Protein AF-A0A396L5I5-F1 (afdb_monomer)

pLDDT: mean 80.97, std 13.95, range [34.25, 96.0]

Structure (mmCIF, N/CA/C/O backbone):
data_AF-A0A396L5I5-F1
#
_entry.id   AF-A0A396L5I5-F1
#
loop_
_atom_site.group_PDB
_atom_site.id
_atom_site.type_symbol
_atom_site.label_atom_id
_atom_site.label_alt_id
_atom_site.label_comp_id
_atom_site.label_asym_id
_atom_site.label_entity_id
_atom_site.label_seq_id
_atom_site.pdbx_PDB_ins_code
_atom_site.Cartn_x
_atom_site.Cartn_y
_atom_site.Cartn_z
_atom_site.occupancy
_atom_site.B_iso_or_equiv
_atom_site.auth_seq_id
_atom_site.auth_comp_id
_atom_site.auth_asym_id
_atom_site.auth_atom_id
_atom_site.pdbx_PDB_model_num
ATOM 1 N N . MET A 1 1 ? 9.547 26.303 16.985 1.00 34.25 1 MET A N 1
ATOM 2 C CA . MET A 1 1 ? 10.369 25.073 16.977 1.00 34.25 1 MET A CA 1
ATOM 3 C C . MET A 1 1 ? 10.081 24.380 15.654 1.00 34.25 1 MET A C 1
ATOM 5 O O . MET A 1 1 ? 8.947 23.966 15.470 1.00 34.25 1 MET A O 1
ATOM 9 N N . LYS A 1 2 ? 11.013 24.360 14.690 1.00 37.38 2 LYS A N 1
ATOM 10 C CA . LYS A 1 2 ? 10.813 23.595 13.447 1.00 37.38 2 LYS A CA 1
ATOM 11 C C . LYS A 1 2 ? 10.817 22.120 13.844 1.00 37.38 2 LYS A C 1
ATOM 13 O O . LYS A 1 2 ? 11.866 21.603 14.219 1.00 37.38 2 LYS A O 1
ATOM 18 N N . ARG A 1 3 ? 9.644 21.484 13.893 1.00 44.22 3 ARG A N 1
ATOM 19 C CA . ARG A 1 3 ? 9.553 20.029 14.036 1.00 44.22 3 ARG A CA 1
ATOM 20 C C . ARG A 1 3 ? 10.208 19.483 12.772 1.00 44.22 3 ARG A C 1
ATOM 22 O O . ARG A 1 3 ? 9.662 19.657 11.691 1.00 44.22 3 ARG A O 1
ATOM 29 N N . ASN A 1 4 ? 11.418 18.940 12.895 1.00 44.06 4 ASN A N 1
ATOM 30 C CA . ASN A 1 4 ? 12.018 18.178 11.811 1.00 44.06 4 ASN A CA 1
ATOM 31 C C . ASN A 1 4 ? 11.099 16.983 11.601 1.00 44.06 4 ASN A C 1
ATOM 33 O O . ASN A 1 4 ? 11.136 16.026 12.374 1.00 44.06 4 ASN A O 1
ATOM 37 N N . ILE A 1 5 ? 10.248 17.096 10.591 1.00 50.59 5 ILE A N 1
ATOM 38 C CA . ILE A 1 5 ? 9.434 16.039 10.020 1.00 50.59 5 ILE A CA 1
ATOM 39 C C . ILE A 1 5 ? 10.420 15.064 9.352 1.00 50.59 5 ILE A C 1
ATOM 41 O O . ILE A 1 5 ? 10.522 14.914 8.149 1.00 50.59 5 ILE A O 1
ATOM 45 N N . ARG A 1 6 ? 11.215 14.369 10.172 1.00 52.47 6 ARG A N 1
ATOM 46 C CA . ARG A 1 6 ? 11.856 13.111 9.78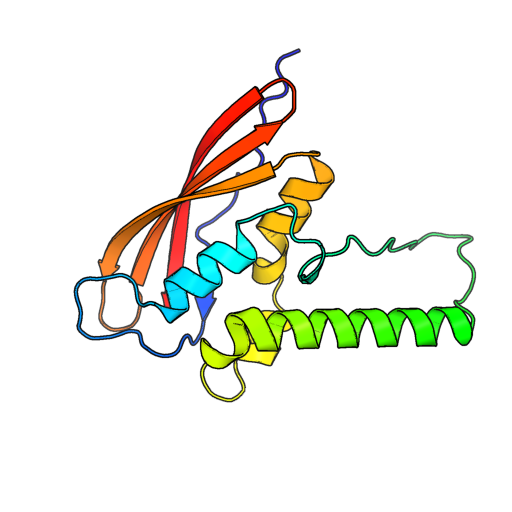9 1.00 52.47 6 ARG A CA 1
ATOM 47 C C . ARG A 1 6 ? 10.747 12.056 9.748 1.00 52.47 6 ARG A C 1
ATOM 49 O O . ARG A 1 6 ? 10.778 11.117 10.531 1.00 52.47 6 ARG A O 1
ATOM 56 N N . ILE A 1 7 ? 9.714 12.273 8.930 1.00 52.34 7 ILE A N 1
ATOM 57 C CA . ILE A 1 7 ? 8.495 11.450 8.931 1.00 52.34 7 ILE A CA 1
ATOM 58 C C . ILE A 1 7 ? 8.805 10.019 8.465 1.00 52.34 7 ILE A C 1
ATOM 60 O O . ILE A 1 7 ? 8.019 9.121 8.722 1.00 52.34 7 ILE A O 1
ATOM 64 N N . ILE A 1 8 ? 9.964 9.760 7.844 1.00 54.75 8 ILE A N 1
ATOM 65 C CA . ILE A 1 8 ? 10.193 8.490 7.145 1.00 54.75 8 ILE A CA 1
ATOM 66 C C . ILE A 1 8 ? 11.640 7.988 7.312 1.00 54.75 8 ILE A C 1
ATOM 68 O O . ILE A 1 8 ? 12.217 7.399 6.406 1.00 54.75 8 ILE A O 1
ATOM 72 N N . VAL A 1 9 ? 12.317 8.217 8.441 1.00 43.06 9 VAL A N 1
ATOM 73 C CA . VAL A 1 9 ? 13.680 7.664 8.615 1.00 43.06 9 VAL A CA 1
ATOM 74 C C . VAL A 1 9 ? 13.603 6.207 9.066 1.00 43.06 9 VAL A C 1
ATOM 76 O O . VAL A 1 9 ? 13.629 5.962 10.264 1.00 43.06 9 VAL A O 1
ATOM 79 N N . MET A 1 10 ? 13.548 5.258 8.122 1.00 47.91 10 MET A N 1
ATOM 80 C CA . MET A 1 10 ? 14.034 3.879 8.300 1.00 47.91 10 MET A CA 1
ATOM 81 C C . MET A 1 10 ? 14.019 3.088 6.980 1.00 47.91 10 MET A C 1
ATOM 83 O O . MET A 1 10 ? 12.994 3.072 6.316 1.00 47.91 10 MET A O 1
ATOM 87 N N . GLY A 1 11 ? 15.150 2.428 6.676 1.00 53.50 11 GLY A N 1
ATOM 88 C CA . GLY A 1 11 ? 15.287 1.225 5.831 1.00 53.50 11 GLY A CA 1
ATOM 89 C C . GLY A 1 11 ? 14.927 1.309 4.341 1.00 53.50 11 GLY A C 1
ATOM 90 O O . GLY A 1 11 ? 14.099 2.109 3.929 1.00 53.50 11 GLY A O 1
ATOM 91 N N . ALA A 1 12 ? 15.547 0.446 3.533 1.00 56.53 12 ALA A N 1
ATOM 92 C CA . ALA A 1 12 ? 14.967 0.056 2.249 1.00 56.53 12 ALA A CA 1
ATOM 93 C C . ALA A 1 12 ? 13.748 -0.846 2.519 1.00 56.53 12 ALA A C 1
ATOM 95 O O . ALA A 1 12 ? 13.808 -1.696 3.411 1.00 56.53 12 ALA A O 1
ATOM 96 N N . PHE A 1 13 ? 12.649 -0.646 1.790 1.00 70.69 13 PHE A N 1
ATOM 97 C CA . PHE A 1 13 ? 11.434 -1.462 1.915 1.00 70.69 13 PHE A CA 1
ATOM 98 C C . PHE A 1 13 ? 11.488 -2.640 0.953 1.00 70.69 13 PHE A C 1
ATOM 100 O O . PHE A 1 13 ? 11.515 -2.416 -0.252 1.00 70.69 13 PHE A O 1
ATOM 107 N N . VAL A 1 14 ? 11.460 -3.869 1.467 1.00 68.62 14 VAL A N 1
ATOM 108 C CA . VAL A 1 14 ? 11.453 -5.078 0.632 1.00 68.62 14 VAL A CA 1
ATOM 109 C C . VAL A 1 14 ? 10.014 -5.548 0.433 1.00 68.62 14 VAL A C 1
ATOM 111 O O . VAL A 1 14 ? 9.345 -5.934 1.390 1.00 68.62 14 VAL A O 1
ATOM 114 N N . ILE A 1 15 ? 9.534 -5.524 -0.809 1.00 75.69 15 ILE A N 1
ATOM 115 C CA . ILE A 1 15 ? 8.215 -6.028 -1.196 1.00 75.69 15 ILE A CA 1
ATOM 116 C C . ILE A 1 15 ? 8.404 -7.329 -1.973 1.00 75.69 15 ILE A C 1
ATOM 118 O O . ILE A 1 15 ? 8.967 -7.340 -3.066 1.00 75.69 15 ILE A O 1
ATOM 122 N N . ASN A 1 16 ? 7.903 -8.429 -1.417 1.00 70.12 16 ASN A N 1
ATOM 123 C CA . ASN A 1 16 ? 8.074 -9.755 -2.000 1.00 70.12 16 ASN A CA 1
ATOM 124 C C . ASN A 1 16 ? 6.904 -10.147 -2.916 1.00 70.12 16 ASN A C 1
ATOM 126 O O . ASN A 1 16 ? 5.736 -9.984 -2.557 1.00 70.12 16 ASN A O 1
ATOM 130 N N . ALA A 1 17 ? 7.244 -10.793 -4.031 1.00 65.19 17 ALA A N 1
ATOM 131 C CA . ALA A 1 17 ? 6.387 -11.578 -4.913 1.00 65.19 17 ALA A CA 1
ATOM 132 C C . ALA A 1 17 ? 5.315 -10.811 -5.701 1.00 65.19 17 ALA A C 1
ATOM 134 O O . ALA A 1 17 ? 4.161 -11.253 -5.830 1.00 65.19 17 ALA A O 1
ATOM 135 N N . LEU A 1 18 ? 5.732 -9.694 -6.295 1.00 74.19 18 LEU A N 1
ATOM 136 C CA . LEU A 1 18 ? 4.932 -8.983 -7.288 1.00 74.19 18 LEU A CA 1
ATOM 137 C C . LEU A 1 18 ? 4.937 -9.719 -8.635 1.00 74.19 18 LEU A C 1
ATOM 139 O O . LEU A 1 18 ? 5.950 -10.244 -9.100 1.00 74.19 18 LEU A O 1
ATOM 143 N N . ILE A 1 19 ? 3.785 -9.744 -9.306 1.00 68.69 19 ILE A N 1
ATOM 144 C CA . ILE A 1 19 ? 3.679 -10.236 -10.677 1.00 68.69 19 ILE A CA 1
ATOM 145 C C . ILE A 1 19 ? 4.404 -9.245 -11.579 1.00 68.69 19 ILE A C 1
ATOM 147 O O . ILE A 1 19 ? 4.023 -8.081 -11.680 1.00 68.69 19 ILE A O 1
ATOM 151 N N . GLY A 1 20 ? 5.404 -9.737 -12.305 1.00 58.19 20 GLY A N 1
ATOM 152 C CA . GLY A 1 20 ? 5.973 -8.995 -13.420 1.00 58.19 20 GLY A CA 1
ATOM 153 C C . GLY A 1 20 ? 7.252 -8.231 -13.119 1.00 58.19 20 GLY A C 1
ATOM 154 O O . GLY A 1 20 ? 7.448 -7.197 -13.749 1.00 58.19 20 GLY A O 1
ATOM 155 N N . CYS A 1 21 ? 8.168 -8.774 -12.304 1.00 57.06 21 CYS A N 1
ATOM 156 C CA . CYS A 1 21 ? 9.611 -8.508 -12.442 1.00 57.06 21 CYS A CA 1
ATOM 157 C C . CYS A 1 21 ? 10.050 -8.831 -13.894 1.00 57.06 21 CYS A C 1
ATOM 159 O O . CYS A 1 21 ? 10.554 -9.906 -14.222 1.00 57.06 21 CYS A O 1
ATOM 161 N N . SER A 1 22 ? 9.736 -7.926 -14.826 1.00 54.59 22 SER A N 1
ATOM 162 C CA . SER A 1 22 ? 9.796 -8.135 -16.271 1.00 54.59 22 SER A CA 1
ATOM 163 C C . SER A 1 22 ? 11.214 -7.868 -16.770 1.00 54.59 22 SER A C 1
ATOM 165 O O . SER A 1 22 ? 12.009 -7.203 -16.112 1.00 54.59 22 SER A O 1
ATOM 167 N N . LYS A 1 23 ? 11.576 -8.364 -17.960 1.00 54.03 23 LYS A N 1
ATOM 168 C CA . LYS A 1 23 ? 12.879 -8.087 -18.603 1.00 54.03 23 LYS A CA 1
ATOM 169 C C . LYS A 1 23 ? 13.042 -6.632 -19.091 1.00 54.03 23 LYS A C 1
ATOM 171 O O . LYS A 1 23 ? 14.053 -6.341 -19.722 1.00 54.03 23 LYS A O 1
ATOM 176 N N . GLN A 1 24 ? 12.074 -5.747 -18.852 1.00 58.06 24 GLN A N 1
ATOM 177 C CA . GLN A 1 24 ? 12.137 -4.344 -19.269 1.00 58.06 24 GLN A CA 1
ATOM 178 C C . GLN A 1 24 ? 12.981 -3.508 -18.294 1.00 58.06 24 GLN A C 1
ATOM 180 O O . GLN A 1 24 ? 13.061 -3.810 -17.106 1.00 58.06 24 GLN A O 1
ATOM 185 N N . ASN A 1 25 ? 13.612 -2.447 -18.807 1.00 68.69 25 ASN A N 1
ATOM 186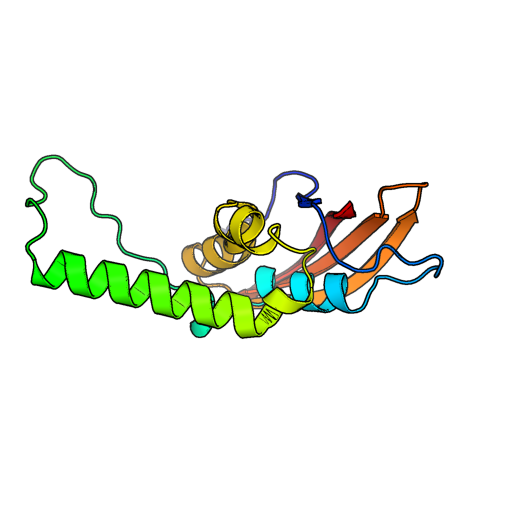 C CA . ASN A 1 25 ? 14.367 -1.462 -18.018 1.00 68.69 25 ASN A CA 1
ATOM 187 C C . ASN A 1 25 ? 13.434 -0.392 -17.419 1.00 68.69 25 ASN A C 1
ATOM 189 O O . ASN A 1 25 ? 13.744 0.796 -17.444 1.00 68.69 25 ASN A O 1
ATOM 193 N N . GLU A 1 26 ? 12.265 -0.810 -16.945 1.00 80.25 26 GLU A N 1
ATOM 194 C CA . GLU A 1 26 ? 11.207 0.062 -16.438 1.00 80.25 26 GLU A CA 1
ATOM 195 C C . GLU A 1 26 ? 10.614 -0.564 -15.172 1.00 80.25 26 GLU A C 1
ATOM 197 O O . GLU A 1 26 ? 10.691 -1.781 -14.974 1.00 80.25 26 GLU A O 1
ATOM 202 N N . VAL A 1 27 ? 10.061 0.273 -14.293 1.00 84.00 27 VAL A N 1
ATOM 203 C CA . VAL A 1 27 ? 9.348 -0.212 -13.107 1.00 84.00 27 VAL A CA 1
ATOM 204 C C . VAL A 1 27 ? 8.023 -0.828 -13.567 1.00 84.00 27 VAL A C 1
ATOM 206 O O . VAL A 1 27 ? 7.288 -0.152 -14.285 1.00 84.00 27 VAL A O 1
ATOM 209 N N . PRO A 1 28 ? 7.701 -2.079 -13.190 1.00 85.50 28 PRO A N 1
ATOM 210 C CA . PRO A 1 28 ? 6.451 -2.720 -13.587 1.00 85.50 28 PRO A CA 1
ATOM 211 C C . PRO A 1 28 ? 5.217 -1.923 -13.148 1.00 85.50 28 PRO A C 1
ATOM 213 O O . PRO A 1 28 ? 5.218 -1.296 -12.085 1.00 85.50 28 PRO A O 1
ATOM 216 N N . ASP A 1 29 ? 4.138 -1.996 -13.929 1.00 89.00 29 ASP A N 1
ATOM 217 C CA . ASP A 1 29 ? 2.867 -1.336 -13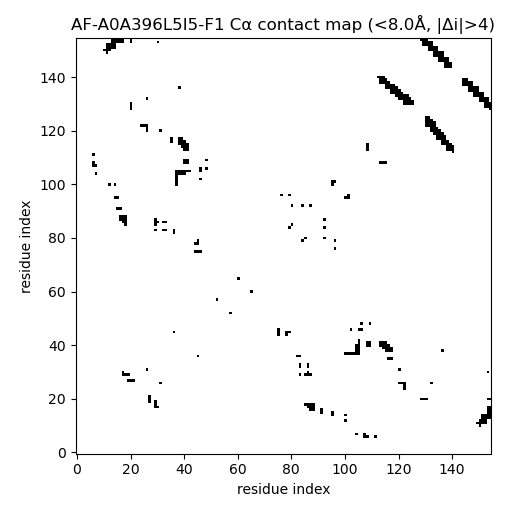.594 1.00 89.00 29 ASP A CA 1
ATOM 218 C C . ASP A 1 29 ? 2.314 -1.818 -12.244 1.00 89.00 29 ASP A C 1
ATOM 220 O O . ASP A 1 29 ? 1.818 -1.013 -11.460 1.00 89.00 29 ASP A O 1
ATOM 224 N N . SER A 1 30 ? 2.464 -3.111 -11.940 1.00 88.94 30 SER A N 1
ATOM 225 C CA . SER A 1 30 ? 2.077 -3.716 -10.658 1.00 88.94 30 SER A CA 1
ATOM 226 C C . SER A 1 30 ? 2.821 -3.085 -9.478 1.00 88.94 30 SER A C 1
ATOM 228 O O . SER A 1 30 ? 2.205 -2.693 -8.484 1.00 88.94 30 SER A O 1
ATOM 230 N N . THR A 1 31 ? 4.137 -2.910 -9.613 1.00 89.06 31 THR A N 1
ATOM 231 C CA . THR A 1 31 ? 4.977 -2.223 -8.627 1.00 89.06 31 THR A CA 1
ATOM 232 C C . THR A 1 31 ? 4.593 -0.755 -8.493 1.00 89.06 31 THR A C 1
ATOM 234 O O . THR A 1 31 ? 4.455 -0.255 -7.381 1.00 89.06 31 THR A O 1
ATOM 237 N N . THR A 1 32 ? 4.358 -0.063 -9.608 1.00 91.44 32 THR A N 1
ATOM 238 C CA . THR A 1 32 ? 3.915 1.338 -9.605 1.00 91.44 32 THR A CA 1
ATOM 239 C C . THR A 1 32 ? 2.585 1.499 -8.868 1.00 91.44 32 THR A C 1
ATOM 241 O O . THR A 1 32 ? 2.486 2.324 -7.960 1.00 91.44 32 THR A O 1
ATOM 244 N N . LYS A 1 33 ? 1.583 0.673 -9.199 1.00 93.75 33 LYS A N 1
ATOM 245 C CA . LYS A 1 33 ? 0.256 0.665 -8.565 1.00 93.75 33 LYS A CA 1
ATOM 246 C C . LYS A 1 33 ? 0.368 0.461 -7.053 1.00 93.75 33 LYS A C 1
ATOM 248 O O . LYS A 1 33 ? -0.228 1.215 -6.287 1.00 93.75 33 LYS A O 1
ATOM 253 N N . LEU A 1 34 ? 1.189 -0.499 -6.625 1.00 93.19 34 LEU A N 1
ATOM 254 C CA . LEU A 1 34 ? 1.414 -0.767 -5.209 1.00 93.19 34 LEU A CA 1
ATOM 255 C C . LEU A 1 34 ? 2.104 0.391 -4.482 1.00 93.19 34 LEU A C 1
ATOM 257 O O . LEU A 1 34 ? 1.683 0.760 -3.389 1.00 93.19 34 LEU A O 1
ATOM 261 N N . LEU A 1 35 ? 3.142 0.979 -5.082 1.00 92.56 35 LEU A N 1
ATOM 262 C CA . LEU A 1 35 ? 3.854 2.112 -4.490 1.00 92.56 35 LEU A CA 1
ATOM 263 C C . LEU A 1 35 ? 2.926 3.313 -4.286 1.00 92.56 35 LEU A C 1
ATOM 265 O O . LEU A 1 35 ? 3.011 3.959 -3.247 1.00 92.56 35 LEU A O 1
ATOM 269 N N . HIS A 1 36 ? 2.012 3.587 -5.220 1.00 94.31 36 HIS A N 1
ATOM 270 C CA . HIS A 1 36 ? 0.977 4.601 -5.006 1.00 94.31 36 HIS A CA 1
ATOM 271 C C . HIS A 1 36 ? 0.047 4.224 -3.843 1.00 94.31 36 HIS A C 1
ATOM 273 O O . HIS A 1 36 ? -0.155 5.043 -2.950 1.00 94.31 36 HIS A O 1
ATOM 279 N N . ALA A 1 37 ? -0.449 2.984 -3.794 1.00 94.31 37 ALA A N 1
ATOM 280 C CA . ALA A 1 37 ? -1.375 2.539 -2.750 1.00 94.31 37 ALA A CA 1
ATOM 281 C C . ALA A 1 37 ? -0.801 2.654 -1.325 1.00 94.31 37 ALA A C 1
ATOM 283 O O . ALA A 1 37 ? -1.502 3.093 -0.419 1.00 94.31 37 ALA A O 1
ATOM 284 N N . ILE A 1 38 ? 0.473 2.295 -1.122 1.00 91.38 38 ILE A N 1
ATOM 285 C CA . ILE A 1 38 ? 1.098 2.339 0.212 1.00 91.38 38 ILE A CA 1
ATOM 286 C C . ILE A 1 38 ? 1.615 3.733 0.586 1.00 91.38 38 ILE A C 1
ATOM 288 O O . ILE A 1 38 ? 1.764 4.012 1.771 1.00 91.38 38 ILE A O 1
ATOM 292 N N . VAL A 1 39 ? 1.929 4.602 -0.386 1.00 91.12 39 VAL A N 1
ATOM 293 C CA . VAL A 1 39 ? 2.541 5.920 -0.127 1.00 91.12 39 VAL A CA 1
ATOM 294 C C . VAL A 1 39 ? 1.518 7.043 -0.069 1.00 91.12 39 VAL A C 1
ATOM 296 O O . VAL A 1 39 ? 1.734 7.993 0.681 1.00 91.12 39 VAL A O 1
ATOM 299 N N . GLU A 1 40 ? 0.468 7.018 -0.884 1.00 92.81 40 GLU A N 1
ATOM 300 C CA . GLU A 1 40 ? -0.449 8.153 -1.000 1.00 92.81 40 GLU A CA 1
ATOM 301 C C . GLU A 1 40 ? -1.454 8.166 0.148 1.00 92.81 40 GLU A C 1
ATOM 303 O O . GLU A 1 40 ? -2.178 7.203 0.369 1.00 92.81 40 GLU A O 1
ATOM 308 N N . SER A 1 41 ? -1.478 9.271 0.888 1.00 91.31 41 SER A N 1
ATOM 309 C CA . SER A 1 41 ? -2.321 9.471 2.067 1.00 91.31 41 SER A CA 1
ATOM 310 C C . SER A 1 41 ? -2.833 10.919 2.092 1.00 91.31 41 SER A C 1
ATOM 312 O O . SER A 1 41 ? -2.107 11.795 1.614 1.00 91.31 41 SER A O 1
ATOM 314 N N . PRO A 1 42 ? -4.032 11.216 2.638 1.00 89.50 42 PRO A N 1
ATOM 315 C CA . PRO A 1 42 ? -4.953 10.273 3.277 1.00 89.50 42 PRO A CA 1
ATOM 316 C C . PRO A 1 42 ? -5.535 9.280 2.272 1.00 89.50 42 PRO A C 1
ATOM 318 O O . PRO A 1 42 ? -5.829 9.636 1.133 1.00 89.50 42 PRO A O 1
ATOM 321 N N . ASN A 1 43 ? -5.671 8.033 2.711 1.00 89.50 43 ASN A N 1
ATOM 322 C CA . ASN A 1 43 ? -6.292 6.959 1.951 1.00 89.50 43 ASN A CA 1
ATOM 323 C C . ASN A 1 43 ? -7.187 6.167 2.897 1.00 89.50 43 ASN A C 1
ATOM 325 O O . ASN A 1 43 ? -6.793 5.138 3.440 1.00 89.50 43 ASN A O 1
ATOM 329 N N . GLU A 1 44 ? -8.360 6.743 3.146 1.00 86.94 44 GLU A N 1
ATOM 330 C CA . GLU A 1 44 ? -9.317 6.234 4.123 1.00 86.94 44 GLU A CA 1
ATOM 331 C C . GLU A 1 44 ? -9.755 4.810 3.764 1.00 86.94 44 GLU A C 1
ATOM 333 O O . GLU A 1 44 ? -9.778 3.960 4.636 1.00 86.94 44 GLU A O 1
ATOM 338 N N . GLU A 1 45 ? -9.962 4.497 2.482 1.00 88.25 45 GLU A N 1
ATOM 339 C CA . GLU A 1 45 ? -10.367 3.152 2.047 1.00 88.25 45 GLU A CA 1
ATOM 340 C C . GLU A 1 45 ? -9.343 2.062 2.406 1.00 88.25 45 GLU A C 1
ATOM 342 O O . GLU A 1 45 ? -9.725 0.948 2.763 1.00 88.25 45 GLU A O 1
ATOM 347 N N . LEU A 1 46 ? -8.044 2.370 2.320 1.00 90.25 46 LEU A N 1
ATOM 348 C CA . LEU A 1 46 ? -6.972 1.402 2.577 1.00 90.25 46 LEU A CA 1
ATOM 349 C C . LEU A 1 46 ? -6.445 1.421 4.011 1.00 90.25 46 LEU A C 1
ATOM 351 O O . LEU A 1 46 ? -5.829 0.449 4.455 1.00 90.25 46 LEU A O 1
ATOM 355 N N . TYR A 1 47 ? -6.605 2.530 4.725 1.00 88.81 47 TYR A N 1
ATOM 356 C CA . TYR A 1 47 ? -6.072 2.667 6.068 1.00 88.81 47 TYR A CA 1
ATOM 357 C C . TYR A 1 47 ? -6.962 3.544 6.935 1.00 88.81 47 TYR A C 1
ATOM 359 O O . TYR A 1 47 ? -7.074 4.758 6.756 1.00 88.81 47 TYR A O 1
ATOM 367 N N . HIS A 1 48 ? -7.487 2.908 7.974 1.00 82.50 48 HIS A N 1
ATOM 368 C CA . HIS A 1 48 ? -8.107 3.570 9.100 1.00 82.50 48 HIS A CA 1
ATOM 369 C C . HIS A 1 48 ? -7.319 3.226 10.358 1.00 82.50 48 HIS A C 1
ATOM 371 O O . HIS A 1 48 ? -7.131 2.052 10.683 1.00 82.50 48 HIS A O 1
ATOM 377 N N . ALA A 1 49 ? -6.870 4.245 11.091 1.00 75.81 49 ALA A N 1
ATOM 378 C CA . ALA A 1 49 ? -6.261 4.032 12.394 1.00 75.81 49 ALA A CA 1
ATOM 379 C C . ALA A 1 49 ? -7.311 3.440 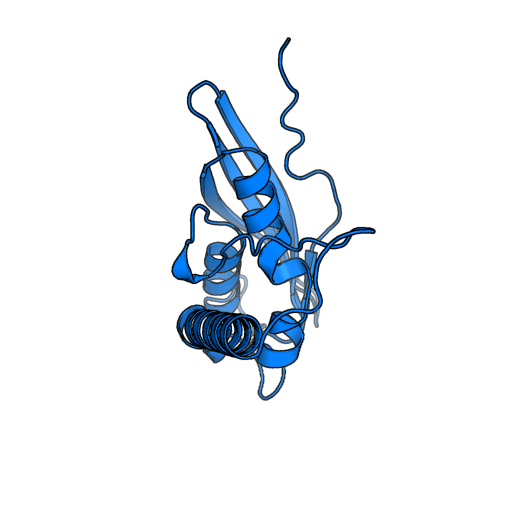13.345 1.00 75.81 49 ALA A C 1
ATOM 381 O O . ALA A 1 49 ? -8.160 4.153 13.879 1.00 75.81 49 ALA A O 1
ATOM 382 N N . GLN A 1 50 ? -7.263 2.123 13.544 1.00 68.06 50 GLN A N 1
ATOM 383 C CA . GLN A 1 50 ? -8.124 1.462 14.512 1.00 68.06 50 GLN A CA 1
ATOM 384 C C . GLN A 1 50 ? -7.638 1.833 15.919 1.00 68.06 50 GLN A C 1
ATOM 386 O O . GLN A 1 50 ? -6.472 1.575 16.249 1.00 68.06 50 GLN A O 1
ATOM 391 N N . PRO A 1 51 ? -8.483 2.438 16.771 1.00 61.16 51 PRO A N 1
ATOM 392 C CA . PRO A 1 51 ? -8.114 2.716 18.148 1.00 61.16 51 PRO A CA 1
ATOM 393 C C . PRO A 1 51 ? -7.887 1.386 18.869 1.00 61.16 51 PRO A C 1
ATOM 395 O O . PRO A 1 51 ? -8.822 0.690 19.249 1.00 61.16 51 PRO A O 1
ATOM 398 N N . THR A 1 52 ? -6.623 0.998 19.043 1.00 58.75 52 THR A N 1
ATOM 399 C CA . THR A 1 52 ? -6.289 -0.192 19.826 1.00 58.75 52 THR A CA 1
ATOM 400 C C . THR A 1 52 ? -6.150 0.228 21.285 1.00 58.75 52 THR A C 1
ATOM 402 O O . THR A 1 52 ? -5.078 0.634 21.735 1.00 58.75 52 THR A O 1
ATOM 405 N N . GLU A 1 53 ? -7.247 0.179 22.039 1.00 62.41 53 GLU A N 1
ATOM 406 C CA . GLU A 1 53 ? -7.209 0.404 23.484 1.00 62.41 53 GLU A CA 1
ATOM 407 C C . GLU A 1 53 ? -6.655 -0.843 24.185 1.00 62.41 53 GLU A C 1
ATOM 409 O O . GLU A 1 53 ? -7.373 -1.791 24.489 1.00 62.41 53 GLU A O 1
ATOM 414 N N . ILE A 1 54 ? -5.343 -0.863 24.437 1.00 59.03 54 ILE A N 1
ATOM 415 C CA . ILE A 1 54 ? -4.692 -1.913 25.231 1.00 59.03 54 ILE A CA 1
ATOM 416 C C . ILE A 1 54 ? -4.214 -1.290 26.545 1.00 59.03 54 ILE A C 1
ATOM 418 O O . ILE A 1 54 ? -3.217 -0.567 26.571 1.00 59.03 54 ILE A O 1
ATOM 422 N N . GLY A 1 55 ? -4.909 -1.560 27.655 1.00 61.28 55 GLY A N 1
ATOM 423 C CA . GLY A 1 55 ? -4.545 -1.008 28.962 1.00 61.28 55 GLY A CA 1
ATOM 424 C C . GLY A 1 55 ? -5.215 -1.694 30.154 1.00 61.28 55 GLY A C 1
ATOM 425 O O . GLY A 1 55 ? -6.238 -2.356 30.034 1.00 61.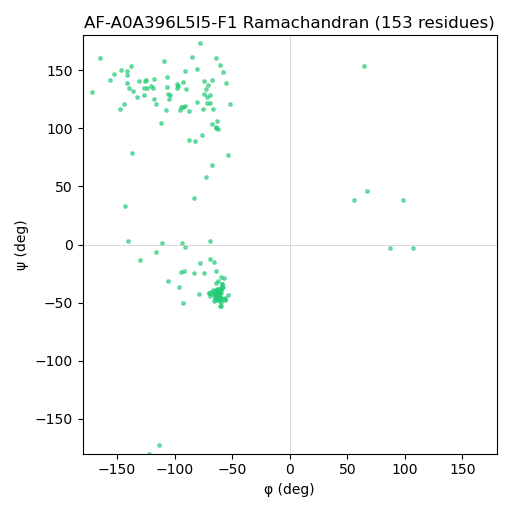28 55 GLY A O 1
ATOM 426 N N . ILE A 1 56 ? -4.646 -1.535 31.352 1.00 48.38 56 ILE A N 1
ATOM 427 C CA . ILE A 1 56 ? -5.307 -1.987 32.586 1.00 48.38 56 ILE A CA 1
ATOM 428 C C . ILE A 1 56 ? -6.555 -1.120 32.796 1.00 48.38 56 ILE A C 1
ATOM 430 O O . ILE A 1 56 ? -6.431 0.085 33.002 1.00 48.38 56 ILE A O 1
ATOM 434 N N . GLY A 1 57 ? -7.739 -1.736 32.769 1.00 66.44 57 GLY A N 1
ATOM 435 C CA . GLY A 1 57 ? -9.026 -1.048 32.910 1.00 66.44 57 GLY A CA 1
ATOM 436 C C . GLY A 1 57 ? -9.838 -0.940 31.618 1.00 66.44 57 GLY A C 1
ATOM 437 O O . GLY A 1 57 ? -10.969 -0.468 31.682 1.00 66.44 57 GLY A O 1
ATOM 438 N N . THR A 1 58 ? -9.309 -1.407 30.482 1.00 70.75 58 THR A N 1
ATOM 439 C CA . THR A 1 58 ? -10.114 -1.614 29.273 1.00 70.75 58 THR A CA 1
ATOM 440 C C . THR A 1 58 ? -11.013 -2.836 29.478 1.00 70.75 58 THR A C 1
ATOM 442 O O . THR A 1 58 ? -10.574 -3.857 30.020 1.00 70.75 58 THR A O 1
ATOM 445 N N . GLY A 1 59 ? -12.293 -2.712 29.120 1.00 71.75 59 GLY A N 1
ATOM 446 C CA . GLY A 1 59 ? -13.251 -3.815 29.192 1.00 71.75 59 GLY A CA 1
ATOM 447 C C . GLY A 1 59 ? -12.868 -4.958 28.251 1.00 71.75 59 GLY A C 1
ATOM 448 O O . GLY A 1 59 ? -12.085 -4.775 27.321 1.00 71.75 59 GLY A O 1
ATOM 449 N N . VAL A 1 60 ? -13.409 -6.152 28.503 1.00 78.81 60 VAL A N 1
ATOM 450 C CA . VAL A 1 60 ? -13.438 -7.187 27.460 1.00 78.81 60 VAL A CA 1
ATOM 451 C C . VAL A 1 60 ? -14.422 -6.696 26.398 1.00 78.81 60 VAL A C 1
ATOM 453 O O . VAL A 1 60 ? -15.530 -6.336 26.805 1.00 78.81 60 VAL A O 1
ATOM 456 N N . PRO A 1 61 ? -14.043 -6.674 25.106 1.00 79.94 61 PRO A N 1
ATOM 457 C CA . PRO A 1 61 ? -14.951 -6.251 24.052 1.00 79.94 61 PRO A CA 1
ATOM 458 C C . PRO A 1 61 ? -16.236 -7.076 24.075 1.00 79.94 61 PRO A C 1
ATOM 460 O O . PRO A 1 61 ? -16.179 -8.293 24.298 1.00 79.94 61 PRO A O 1
ATOM 463 N N . ASP A 1 62 ? -17.378 -6.432 23.864 1.00 86.50 62 ASP A N 1
ATOM 464 C CA . ASP A 1 62 ? -18.637 -7.149 23.678 1.00 86.50 62 ASP A CA 1
ATOM 465 C C . ASP A 1 62 ? -18.768 -7.732 22.255 1.00 86.50 62 ASP A C 1
ATOM 467 O O . ASP A 1 62 ? -17.902 -7.561 21.396 1.00 86.50 62 ASP A O 1
ATOM 471 N N . GLU A 1 63 ? -19.821 -8.517 22.020 1.00 87.44 63 GLU A N 1
ATOM 472 C CA . GLU A 1 63 ? -20.039 -9.197 20.735 1.00 87.44 63 GLU A CA 1
ATOM 473 C C . GLU A 1 63 ? -20.262 -8.203 19.582 1.00 87.44 63 GLU A C 1
ATOM 475 O O . GLU A 1 63 ? -19.801 -8.451 18.472 1.00 87.44 63 GLU A O 1
ATOM 480 N N . GLU A 1 64 ? -20.886 -7.050 19.847 1.00 87.44 64 GLU A N 1
ATOM 481 C CA . GLU A 1 64 ? -21.108 -6.003 18.844 1.00 87.44 64 GLU A CA 1
ATOM 482 C C . GLU A 1 64 ? -19.786 -5.317 18.469 1.00 87.44 64 GLU A C 1
ATOM 484 O O . GLU A 1 64 ? -19.510 -5.100 17.288 1.00 87.44 64 GLU A O 1
ATOM 489 N N . GLU A 1 65 ? -18.927 -5.041 19.454 1.00 85.19 65 GLU A N 1
ATOM 490 C CA . GLU A 1 65 ? -17.582 -4.497 19.242 1.00 85.19 65 GLU A CA 1
ATOM 491 C C . GLU A 1 65 ? -16.684 -5.473 18.461 1.00 85.19 65 GLU A C 1
ATOM 493 O O . GLU A 1 65 ? -15.925 -5.059 17.574 1.00 85.19 65 GLU A O 1
ATOM 498 N N . ILE A 1 66 ? -16.787 -6.776 18.742 1.00 85.38 66 ILE A N 1
ATOM 499 C CA . ILE A 1 66 ? -16.068 -7.824 18.004 1.00 85.38 66 ILE A CA 1
ATOM 500 C C . ILE A 1 66 ? -16.559 -7.900 16.554 1.00 85.38 66 ILE A C 1
ATOM 502 O O . ILE A 1 66 ? -15.729 -7.891 15.641 1.00 85.38 66 ILE A O 1
ATOM 506 N N . ASP A 1 67 ? -17.874 -7.939 16.329 1.00 88.56 67 ASP A N 1
ATOM 507 C CA . ASP A 1 67 ? -18.468 -8.020 14.990 1.00 88.56 67 ASP A CA 1
ATOM 508 C C . ASP A 1 67 ? -18.134 -6.782 14.146 1.00 88.56 67 ASP A C 1
ATOM 510 O O . ASP A 1 67 ? -17.749 -6.903 12.979 1.00 88.56 67 ASP A O 1
ATOM 514 N N . ALA A 1 68 ? -18.212 -5.585 14.735 1.00 87.00 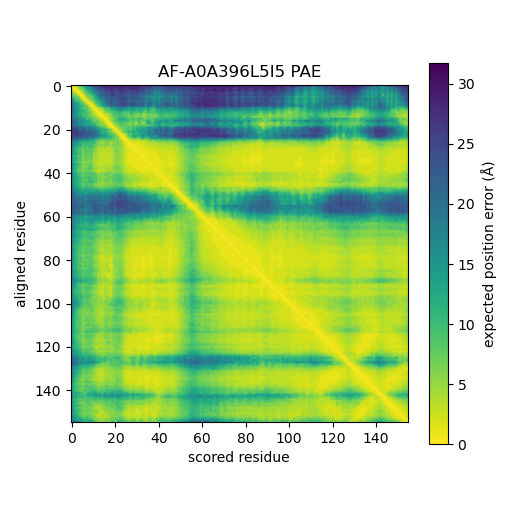68 ALA A N 1
ATOM 515 C CA . ALA A 1 68 ? -17.835 -4.344 14.066 1.00 87.00 68 ALA A CA 1
ATOM 516 C C . ALA A 1 68 ? -16.352 -4.344 13.666 1.00 87.00 68 ALA A C 1
ATOM 518 O O . ALA A 1 68 ? -16.012 -3.958 12.545 1.00 87.00 68 ALA A O 1
ATOM 519 N N . THR A 1 69 ? -15.476 -4.835 14.547 1.00 84.56 69 THR A N 1
ATOM 520 C CA . THR A 1 69 ? -14.038 -4.953 14.267 1.00 84.56 69 THR A CA 1
ATOM 521 C C . THR A 1 69 ? -13.772 -5.946 13.136 1.00 84.56 69 THR A C 1
ATOM 523 O O . THR A 1 69 ? -13.009 -5.646 12.220 1.00 84.56 69 THR A O 1
ATOM 526 N N . GLN A 1 70 ? -14.412 -7.120 13.159 1.00 86.75 70 GLN A N 1
ATOM 527 C CA . GLN A 1 70 ? -14.261 -8.123 12.100 1.00 86.75 70 GLN A CA 1
ATOM 528 C C . GLN A 1 70 ? -14.723 -7.586 10.747 1.00 86.75 70 GLN A C 1
ATOM 530 O O . GLN A 1 70 ? -14.025 -7.758 9.749 1.00 86.75 70 GLN A O 1
ATOM 535 N N . LYS A 1 71 ? -15.859 -6.884 10.730 1.00 90.25 71 LYS A N 1
ATOM 536 C CA . LYS A 1 71 ? -16.385 -6.250 9.525 1.00 90.25 71 LYS A CA 1
ATOM 537 C C . LYS A 1 71 ? -15.415 -5.209 8.963 1.00 90.25 71 LYS A C 1
ATOM 539 O O . LYS A 1 71 ? -15.144 -5.234 7.769 1.00 90.25 71 LYS A O 1
ATOM 544 N N . ALA A 1 72 ? -14.852 -4.346 9.810 1.00 87.12 72 ALA A N 1
ATOM 545 C CA . ALA A 1 72 ? -13.877 -3.345 9.377 1.00 87.12 72 ALA A CA 1
ATOM 546 C C . ALA A 1 72 ? -12.606 -3.987 8.789 1.00 87.12 72 ALA A C 1
ATOM 548 O O . ALA A 1 72 ? -12.092 -3.526 7.774 1.00 87.12 72 ALA A O 1
ATOM 549 N N . VAL A 1 73 ? -12.127 -5.085 9.387 1.00 87.06 73 VAL A N 1
ATOM 550 C CA . VAL A 1 73 ? -10.979 -5.848 8.866 1.00 87.06 73 VAL A CA 1
ATOM 551 C C . VAL A 1 73 ? -11.291 -6.478 7.504 1.00 87.06 73 VAL A C 1
ATOM 553 O O . VAL A 1 73 ? -10.430 -6.493 6.624 1.00 87.06 73 VAL A O 1
ATOM 556 N N . GLU A 1 74 ? -12.503 -7.000 7.307 1.00 91.88 74 GLU A N 1
ATOM 557 C CA . GLU A 1 74 ? -12.930 -7.564 6.022 1.00 91.88 74 GLU A CA 1
ATOM 558 C C . GLU A 1 74 ? -13.090 -6.483 4.942 1.00 91.88 74 GLU A C 1
ATOM 560 O O . GLU A 1 74 ? -12.655 -6.680 3.808 1.00 91.88 74 GLU A O 1
ATOM 565 N N . GLU A 1 75 ? -13.651 -5.325 5.294 1.00 92.50 75 GLU A N 1
ATOM 566 C CA . GLU A 1 75 ? -13.770 -4.169 4.399 1.00 92.50 75 GLU A CA 1
ATOM 567 C C . GLU A 1 75 ? -12.391 -3.640 3.973 1.00 92.50 75 GLU A C 1
ATOM 569 O O . GLU A 1 75 ? -12.150 -3.494 2.774 1.00 92.50 75 GLU A O 1
ATOM 574 N N . GLU A 1 76 ? -11.455 -3.458 4.915 1.00 91.44 76 GLU A N 1
ATOM 575 C CA . GLU A 1 76 ? -10.069 -3.068 4.609 1.00 91.44 76 GLU A CA 1
ATOM 576 C C . GLU A 1 76 ? -9.399 -4.107 3.697 1.00 91.44 76 GLU A C 1
ATOM 578 O O . GLU A 1 76 ? -8.777 -3.755 2.691 1.00 91.44 76 GLU A O 1
ATOM 583 N N . LYS A 1 77 ? -9.547 -5.404 4.004 1.00 93.12 77 LYS A N 1
ATOM 584 C CA . LYS A 1 77 ? -9.002 -6.483 3.170 1.00 93.12 77 LYS A CA 1
ATOM 585 C C . LYS A 1 77 ? -9.511 -6.397 1.731 1.00 93.12 77 LYS A C 1
ATOM 587 O O . LYS A 1 77 ? -8.708 -6.516 0.805 1.00 93.12 77 LYS A O 1
ATOM 592 N N . ASN A 1 78 ? -10.816 -6.213 1.547 1.00 95.69 78 ASN A N 1
ATOM 593 C CA . ASN A 1 78 ? -11.424 -6.128 0.222 1.00 95.69 78 ASN A CA 1
ATOM 594 C C . ASN A 1 78 ? -10.932 -4.887 -0.534 1.00 95.69 78 ASN A C 1
ATOM 596 O O . ASN A 1 78 ? -10.574 -5.004 -1.703 1.00 95.69 78 ASN A O 1
ATOM 600 N N . ALA A 1 79 ? -10.809 -3.737 0.134 1.00 95.62 79 ALA A N 1
ATOM 601 C CA . ALA A 1 79 ? -10.270 -2.521 -0.476 1.00 95.62 79 ALA A CA 1
ATOM 602 C C . ALA A 1 79 ? -8.817 -2.709 -0.956 1.00 95.62 79 ALA A C 1
ATOM 604 O O . ALA A 1 79 ? -8.463 -2.313 -2.072 1.00 95.62 79 ALA A O 1
ATOM 605 N N . TRP A 1 80 ? -7.974 -3.379 -0.160 1.00 95.50 80 TRP A N 1
ATOM 606 C CA . TRP A 1 80 ? -6.613 -3.732 -0.577 1.00 95.50 80 TRP A CA 1
ATOM 607 C C . TRP A 1 80 ? -6.591 -4.715 -1.753 1.00 95.50 80 TRP A C 1
ATOM 609 O O . TRP A 1 80 ? -5.779 -4.540 -2.662 1.00 95.50 80 TRP A O 1
ATOM 619 N N . ASP A 1 81 ? -7.456 -5.731 -1.762 1.00 95.50 81 ASP A N 1
ATOM 620 C CA . ASP A 1 81 ? -7.502 -6.732 -2.839 1.00 95.50 81 ASP A CA 1
ATOM 621 C C . ASP A 1 81 ? -7.964 -6.099 -4.159 1.00 95.50 81 ASP A C 1
ATOM 623 O O . ASP A 1 81 ? -7.340 -6.290 -5.203 1.00 95.50 81 ASP A O 1
ATOM 627 N N . GLU A 1 82 ? -8.985 -5.243 -4.112 1.00 96.00 82 GLU A N 1
ATOM 628 C CA . GLU A 1 82 ? -9.450 -4.482 -5.274 1.00 96.00 82 GLU A CA 1
ATOM 629 C C . GLU A 1 82 ? -8.376 -3.515 -5.798 1.00 96.00 82 GLU A C 1
ATOM 631 O O . GLU A 1 82 ? -8.194 -3.366 -7.013 1.00 96.00 82 GLU A O 1
ATOM 636 N N . THR A 1 83 ? -7.620 -2.882 -4.895 1.00 95.31 83 THR A N 1
ATOM 637 C CA . THR A 1 83 ? -6.617 -1.882 -5.276 1.00 95.31 83 THR A CA 1
ATOM 638 C C . THR A 1 83 ? -5.331 -2.511 -5.796 1.00 95.31 83 THR A C 1
ATOM 640 O O . THR A 1 83 ? -4.775 -2.019 -6.774 1.00 95.31 83 THR A O 1
ATOM 643 N N . VAL A 1 84 ? -4.819 -3.577 -5.180 1.00 94.56 84 VAL A N 1
ATOM 644 C CA . VAL A 1 84 ? -3.495 -4.139 -5.518 1.00 94.56 84 VAL A CA 1
ATOM 645 C C . VAL A 1 84 ? -3.439 -5.665 -5.518 1.00 94.56 84 VAL A C 1
ATOM 647 O O . VAL A 1 84 ? -2.364 -6.213 -5.739 1.00 94.56 84 VAL A O 1
ATOM 650 N N . GLY A 1 85 ? -4.541 -6.380 -5.290 1.00 93.75 85 GLY A N 1
ATOM 651 C CA . GLY A 1 85 ? -4.551 -7.848 -5.236 1.00 93.75 85 GLY A CA 1
ATOM 652 C C . GLY A 1 85 ? -4.044 -8.504 -6.524 1.00 93.75 85 GLY A C 1
ATOM 653 O O . GLY A 1 85 ? -3.287 -9.476 -6.483 1.00 93.75 85 GLY A O 1
ATOM 654 N N . ASP A 1 86 ? -4.354 -7.901 -7.675 1.00 93.50 86 ASP A N 1
ATOM 655 C CA . ASP A 1 86 ? -3.870 -8.310 -8.999 1.00 93.50 86 ASP A CA 1
ATOM 656 C C . ASP A 1 86 ? -2.365 -8.073 -9.225 1.00 93.50 86 ASP A C 1
ATOM 658 O O . ASP A 1 86 ? -1.793 -8.619 -10.173 1.00 93.50 86 ASP A O 1
ATOM 662 N N . CYS A 1 87 ? -1.700 -7.313 -8.348 1.00 92.00 87 CYS A N 1
ATOM 663 C CA . CYS A 1 87 ? -0.256 -7.103 -8.390 1.00 92.00 87 CYS A CA 1
ATOM 664 C C . CYS A 1 87 ? 0.540 -8.281 -7.823 1.00 92.00 87 CYS A C 1
ATOM 666 O O . CYS A 1 87 ? 1.745 -8.336 -8.058 1.00 92.00 87 CYS A O 1
ATOM 668 N N . PHE A 1 88 ? -0.076 -9.208 -7.082 1.00 90.50 88 PHE A N 1
ATOM 669 C CA . PHE A 1 88 ? 0.639 -10.244 -6.329 1.00 90.50 88 PHE A CA 1
ATOM 670 C C . PHE A 1 88 ? 0.522 -11.628 -6.953 1.00 90.50 88 PHE A C 1
ATOM 672 O O . PHE A 1 88 ? -0.526 -12.033 -7.456 1.00 90.50 88 PHE A O 1
ATOM 679 N N . ALA A 1 89 ? 1.602 -12.409 -6.865 1.00 88.31 89 ALA A N 1
ATOM 680 C CA . ALA A 1 89 ? 1.547 -13.817 -7.229 1.00 88.31 89 ALA A CA 1
ATOM 681 C C . ALA A 1 89 ? 0.527 -14.560 -6.348 1.00 88.31 89 ALA A C 1
ATOM 683 O O . ALA A 1 89 ? 0.236 -14.171 -5.214 1.00 88.31 89 ALA A O 1
ATOM 684 N N . LYS A 1 90 ? -0.020 -15.668 -6.861 1.00 86.56 90 LYS A N 1
ATOM 685 C CA . LYS A 1 90 ? -1.056 -16.441 -6.161 1.00 86.56 90 LYS A CA 1
ATOM 686 C C . LYS A 1 90 ? -0.623 -16.785 -4.726 1.00 86.56 90 LYS A C 1
ATOM 688 O O . LYS A 1 90 ? 0.361 -17.492 -4.538 1.00 86.56 90 LYS A O 1
ATOM 693 N N . GLY A 1 91 ? -1.411 -16.343 -3.742 1.00 86.38 91 GLY A N 1
ATOM 694 C CA . GLY A 1 91 ? -1.177 -16.585 -2.311 1.00 86.38 91 GLY A CA 1
ATOM 695 C C . GLY A 1 91 ? -0.266 -15.567 -1.615 1.00 86.38 91 GLY A C 1
ATOM 696 O O . GLY A 1 91 ? -0.093 -15.653 -0.403 1.00 86.38 91 GLY A O 1
ATOM 697 N N . MET A 1 92 ? 0.289 -14.595 -2.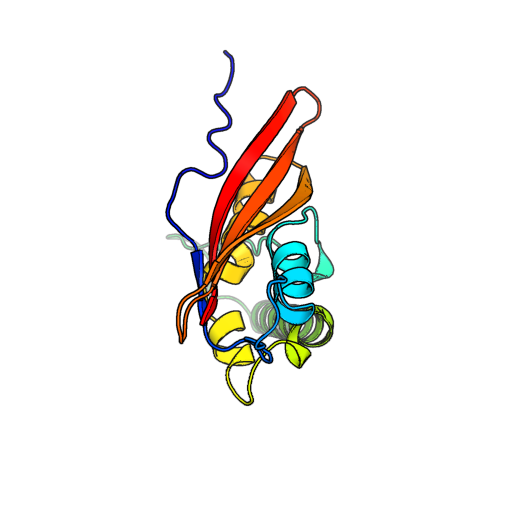344 1.00 90.06 92 MET A N 1
ATOM 698 C CA . MET A 1 92 ? 1.223 -13.608 -1.788 1.00 90.06 92 MET A CA 1
ATOM 699 C C . MET A 1 92 ? 0.534 -12.334 -1.300 1.00 90.06 92 MET A C 1
ATOM 701 O O . MET A 1 92 ? 1.050 -11.688 -0.391 1.00 90.06 92 MET A O 1
ATOM 705 N N . PHE A 1 93 ? -0.662 -12.028 -1.814 1.00 92.56 93 PHE A N 1
ATOM 706 C CA . PHE A 1 93 ? -1.466 -10.901 -1.339 1.00 92.56 93 PHE A CA 1
ATOM 707 C C . PHE A 1 93 ? -1.747 -10.988 0.167 1.00 92.56 93 PHE A C 1
ATOM 709 O O . PHE A 1 93 ? -1.483 -10.032 0.884 1.00 92.56 93 PHE A O 1
ATOM 716 N N . ASP A 1 94 ? -2.174 -12.148 0.682 1.00 91.75 94 ASP A N 1
ATOM 717 C CA . ASP A 1 94 ? -2.414 -12.310 2.125 1.00 91.75 94 ASP A CA 1
ATOM 718 C C . ASP A 1 94 ? -1.127 -12.113 2.949 1.00 91.75 94 ASP A C 1
ATOM 720 O O . ASP A 1 94 ? -1.181 -11.635 4.079 1.00 91.75 94 ASP A O 1
ATOM 724 N N . THR A 1 95 ? 0.047 -12.454 2.406 1.00 90.06 95 THR A N 1
ATOM 725 C CA . THR A 1 95 ? 1.328 -12.217 3.096 1.00 90.06 95 THR A CA 1
ATOM 726 C C . THR A 1 95 ? 1.632 -10.723 3.172 1.00 90.06 95 THR A C 1
ATOM 728 O O . THR A 1 95 ? 1.980 -10.233 4.243 1.00 90.06 95 THR A O 1
ATOM 731 N N . PHE A 1 96 ? 1.435 -9.993 2.072 1.00 90.19 96 PHE A N 1
ATOM 732 C CA . PHE A 1 96 ? 1.531 -8.533 2.043 1.00 90.19 96 PHE A CA 1
ATOM 733 C C . PHE A 1 96 ? 0.507 -7.864 2.975 1.00 90.19 96 PHE A C 1
ATOM 735 O O . PHE A 1 96 ? 0.851 -6.976 3.751 1.00 90.19 96 PHE A O 1
ATOM 742 N N . LEU A 1 97 ? -0.741 -8.331 2.978 1.00 90.31 97 LEU A N 1
ATOM 743 C CA . LEU A 1 97 ? -1.797 -7.799 3.838 1.00 90.31 97 LEU A CA 1
ATOM 744 C C . LEU A 1 97 ? -1.514 -8.022 5.332 1.00 90.31 97 LEU A C 1
ATOM 746 O O . LEU A 1 97 ? -2.012 -7.290 6.178 1.00 90.31 97 LEU A O 1
ATOM 750 N N . ASN A 1 98 ? -0.690 -9.002 5.691 1.00 87.75 98 ASN A N 1
ATOM 751 C CA . ASN A 1 98 ? -0.256 -9.209 7.075 1.00 87.75 98 ASN A CA 1
ATOM 752 C C . ASN A 1 98 ? 1.078 -8.516 7.402 1.00 87.75 98 ASN A C 1
ATOM 754 O O . ASN A 1 98 ? 1.581 -8.638 8.520 1.00 87.75 98 ASN A O 1
ATOM 758 N N . SER A 1 99 ? 1.661 -7.798 6.442 1.00 84.06 99 SER A N 1
ATOM 759 C CA . SER A 1 99 ? 2.958 -7.143 6.566 1.00 84.06 99 SER A CA 1
ATOM 760 C C . SER A 1 99 ? 2.813 -5.702 7.086 1.00 84.06 99 SER A C 1
ATOM 762 O O . SER A 1 99 ? 1.799 -5.036 6.859 1.00 84.06 99 SER A O 1
ATOM 764 N N . GLN A 1 100 ? 3.822 -5.208 7.817 1.00 79.94 100 GLN A N 1
ATOM 765 C CA . GLN A 1 100 ? 3.817 -3.831 8.347 1.00 79.94 100 GLN A CA 1
ATOM 766 C C . GLN A 1 100 ? 4.085 -2.797 7.247 1.00 79.94 100 GLN A C 1
ATOM 768 O O . GLN A 1 100 ? 3.671 -1.643 7.351 1.00 79.94 100 GLN A O 1
ATOM 773 N N . GLU A 1 101 ? 4.760 -3.219 6.181 1.00 80.50 101 GLU A N 1
ATOM 774 C CA . GLU A 1 101 ? 5.144 -2.408 5.030 1.00 80.50 101 GLU A CA 1
ATOM 775 C C . GLU A 1 101 ? 3.926 -1.784 4.345 1.00 80.50 101 GLU A C 1
ATOM 777 O O . GLU A 1 101 ? 4.006 -0.639 3.902 1.00 80.50 101 GLU A O 1
ATOM 782 N N . ARG A 1 102 ? 2.786 -2.491 4.340 1.00 85.19 102 ARG A N 1
ATOM 783 C CA . ARG A 1 102 ? 1.508 -2.005 3.805 1.00 85.19 102 ARG A CA 1
ATOM 784 C C . ARG A 1 102 ? 1.082 -0.662 4.403 1.00 85.19 102 ARG A C 1
ATOM 786 O O . ARG A 1 102 ? 0.620 0.211 3.678 1.00 85.19 102 ARG A O 1
ATOM 793 N N . ILE A 1 103 ? 1.226 -0.508 5.720 1.00 85.69 103 ILE A N 1
ATOM 794 C CA . ILE A 1 103 ? 0.642 0.612 6.476 1.00 85.69 103 ILE A CA 1
ATOM 795 C C . ILE A 1 103 ? 1.684 1.589 7.013 1.00 85.69 103 ILE A C 1
ATOM 797 O O . ILE A 1 103 ? 1.326 2.554 7.678 1.00 85.69 103 ILE A O 1
ATOM 801 N N . TYR A 1 104 ? 2.973 1.373 6.746 1.00 83.38 104 TYR A N 1
ATOM 802 C CA . TYR A 1 104 ? 4.030 2.189 7.340 1.00 83.38 104 TYR A CA 1
ATOM 803 C C . TYR A 1 104 ? 3.905 3.676 6.975 1.00 83.38 104 TYR A C 1
ATOM 805 O O . TYR A 1 104 ? 3.879 4.536 7.856 1.00 83.38 104 TYR A O 1
ATOM 813 N N . PHE A 1 105 ? 3.812 3.987 5.679 1.00 82.62 105 PHE A N 1
ATOM 814 C CA . PHE A 1 105 ? 3.681 5.369 5.207 1.00 82.62 105 PHE A CA 1
ATOM 815 C C . PHE A 1 105 ? 2.311 5.948 5.556 1.00 82.62 105 PHE A C 1
ATOM 817 O O . PHE A 1 105 ? 2.250 7.081 6.025 1.00 82.62 105 PHE A O 1
ATOM 824 N N . LEU A 1 106 ? 1.239 5.167 5.396 1.00 89.12 106 LEU A N 1
ATOM 825 C CA . LEU A 1 106 ? -0.129 5.587 5.715 1.00 89.12 106 LEU A CA 1
ATOM 826 C C . LEU A 1 106 ? -0.276 5.939 7.205 1.00 89.12 106 LEU A C 1
ATOM 828 O O . LEU A 1 106 ? -0.712 7.037 7.545 1.00 89.12 106 LEU A O 1
ATOM 832 N N . GLY A 1 107 ? 0.204 5.073 8.099 1.00 86.94 107 GLY A N 1
ATOM 833 C CA . GLY A 1 107 ? 0.198 5.309 9.541 1.00 86.94 107 GLY A CA 1
ATOM 834 C C . GLY A 1 107 ? 1.118 6.452 9.969 1.00 86.94 107 GLY A C 1
ATOM 835 O O . GLY A 1 107 ? 0.741 7.266 10.811 1.00 86.94 107 GLY A O 1
ATOM 836 N N . ALA A 1 108 ? 2.306 6.580 9.366 1.00 83.25 108 ALA A N 1
ATOM 837 C CA . ALA A 1 108 ? 3.172 7.731 9.614 1.00 83.25 108 ALA A CA 1
ATOM 838 C C . ALA A 1 108 ? 2.508 9.043 9.167 1.00 83.25 108 ALA A C 1
ATOM 840 O O . ALA A 1 108 ? 2.636 10.060 9.851 1.00 83.25 108 ALA A O 1
ATOM 841 N N . SER A 1 109 ? 1.796 9.023 8.042 1.00 85.38 109 SER A N 1
ATOM 842 C CA . SER A 1 109 ? 1.082 10.177 7.509 1.00 85.38 109 SER A CA 1
ATOM 843 C C . SER A 1 109 ? -0.052 10.619 8.433 1.00 85.38 109 SER A C 1
ATOM 845 O O . SER A 1 109 ? -0.133 11.798 8.778 1.00 85.38 109 SER A O 1
ATOM 847 N N . ASP A 1 110 ? -0.856 9.663 8.898 1.00 86.50 110 ASP A N 1
ATOM 848 C CA . ASP A 1 110 ? -1.962 9.874 9.834 1.00 86.50 110 ASP A CA 1
ATOM 849 C C . ASP A 1 110 ? -1.481 10.461 11.175 1.00 86.50 110 ASP A C 1
ATOM 851 O O . ASP A 1 110 ? -1.898 11.553 11.568 1.00 86.50 110 ASP A O 1
ATOM 855 N N . VAL A 1 111 ? -0.487 9.833 11.819 1.00 84.81 111 VAL A N 1
ATOM 856 C CA . VAL A 1 111 ? 0.075 10.293 13.109 1.00 84.81 111 VAL A CA 1
ATOM 857 C C . VAL A 1 111 ? 0.642 11.713 13.030 1.00 84.81 111 VAL A C 1
ATOM 859 O O . VAL A 1 111 ? 0.602 12.467 14.008 1.00 84.81 111 VAL A O 1
ATOM 862 N N . ASN A 1 112 ? 1.209 12.087 11.882 1.00 82.50 112 ASN A N 1
ATOM 863 C CA . ASN A 1 112 ? 1.789 13.412 11.683 1.00 82.50 112 ASN A CA 1
ATOM 864 C C . ASN A 1 112 ? 0.798 14.433 11.108 1.00 82.50 112 ASN A C 1
ATOM 866 O O . ASN A 1 112 ? 1.178 15.597 10.951 1.00 82.50 112 ASN A O 1
ATOM 870 N N . GLY A 1 113 ? -0.443 14.028 10.814 1.00 86.12 113 GLY A N 1
ATOM 871 C CA . GLY A 1 113 ? -1.444 14.878 10.173 1.00 86.12 113 GLY A CA 1
ATOM 872 C C . GLY A 1 113 ? -0.946 15.459 8.851 1.00 86.12 113 GLY A C 1
ATOM 873 O O . GLY A 1 113 ? -1.159 16.643 8.580 1.00 86.12 113 GLY A O 1
ATOM 874 N N . CYS A 1 114 ? -0.201 14.668 8.074 1.00 87.19 114 CYS A N 1
ATOM 875 C CA . CYS A 1 114 ? 0.300 15.080 6.771 1.00 87.19 114 CYS A CA 1
ATOM 876 C C . CYS A 1 114 ? -0.412 14.344 5.638 1.00 87.19 114 CYS A C 1
ATOM 878 O O . CYS A 1 114 ? -0.976 13.271 5.826 1.00 87.19 114 CYS A O 1
ATOM 880 N N . GLN A 1 115 ? -0.373 14.956 4.461 1.00 90.56 115 GLN A N 1
ATOM 881 C CA . GLN A 1 115 ? -0.725 14.358 3.185 1.00 90.56 115 GLN A CA 1
ATOM 882 C C . GLN A 1 115 ? 0.568 13.918 2.498 1.00 90.56 115 GLN A C 1
ATOM 884 O O . GLN A 1 115 ? 1.533 14.688 2.442 1.00 90.56 115 GLN A O 1
ATOM 889 N N . THR A 1 116 ? 0.592 12.714 1.939 1.00 91.25 116 THR A N 1
ATOM 890 C CA . THR A 1 116 ? 1.718 12.204 1.156 1.00 91.25 116 THR A CA 1
ATOM 891 C C . THR A 1 116 ? 1.299 11.916 -0.278 1.00 91.25 116 THR A C 1
ATOM 893 O O . THR A 1 116 ? 0.190 11.471 -0.550 1.00 91.25 116 THR A O 1
ATOM 896 N N . SER A 1 117 ? 2.187 12.204 -1.231 1.00 92.38 117 SER A N 1
ATOM 897 C CA . SER A 1 117 ? 1.973 11.888 -2.649 1.00 92.38 117 SER A CA 1
ATOM 898 C C . SER A 1 117 ? 3.259 11.426 -3.315 1.00 92.38 117 SER A C 1
ATOM 900 O O . SER A 1 117 ? 4.342 11.943 -3.014 1.00 92.38 117 SER A O 1
ATOM 902 N N . VAL A 1 118 ? 3.146 10.499 -4.263 1.00 94.06 118 VAL A N 1
ATOM 903 C CA . VAL A 1 118 ? 4.281 10.090 -5.090 1.00 94.06 118 VAL A CA 1
ATOM 904 C C . VAL A 1 118 ? 4.571 11.191 -6.113 1.00 94.06 118 VAL A C 1
ATOM 906 O O . VAL A 1 118 ? 3.685 11.680 -6.812 1.00 94.06 118 VAL A O 1
ATOM 909 N N . LYS A 1 119 ? 5.831 11.625 -6.202 1.00 94.62 119 LYS A N 1
ATOM 910 C CA . LYS A 1 119 ? 6.294 12.590 -7.217 1.00 94.62 119 LYS A CA 1
ATOM 911 C C . LYS A 1 119 ? 7.116 11.953 -8.311 1.00 94.62 119 LYS A C 1
ATOM 913 O O . LYS A 1 119 ? 7.126 12.458 -9.432 1.00 94.62 119 LYS A O 1
ATOM 918 N N . LYS A 1 120 ? 7.842 10.893 -7.977 1.00 93.31 120 LYS A N 1
ATOM 919 C CA . LYS A 1 120 ? 8.734 10.224 -8.910 1.00 93.31 120 LYS A CA 1
ATOM 920 C C . LYS A 1 120 ? 8.956 8.790 -8.470 1.00 93.31 120 LYS A C 1
ATOM 922 O O . LYS A 1 120 ? 9.107 8.553 -7.277 1.00 93.31 120 LYS A O 1
ATOM 927 N N . ILE A 1 121 ? 9.017 7.886 -9.437 1.00 93.00 121 ILE A N 1
ATOM 928 C CA . ILE A 1 121 ? 9.424 6.494 -9.264 1.00 93.00 121 ILE A CA 1
ATOM 929 C C . ILE A 1 121 ? 10.541 6.243 -10.278 1.00 93.00 121 ILE A C 1
ATOM 931 O O . ILE A 1 121 ? 10.398 6.577 -11.454 1.00 93.00 121 ILE A O 1
ATOM 935 N N . GLU A 1 122 ? 11.672 5.715 -9.825 1.00 91.62 122 GLU A N 1
ATOM 936 C CA . GLU A 1 122 ? 12.868 5.502 -10.640 1.00 91.62 122 GLU A CA 1
ATOM 937 C C . GLU A 1 122 ? 13.415 4.097 -10.430 1.00 91.62 122 GLU A C 1
ATOM 939 O O . GLU A 1 122 ? 13.722 3.726 -9.301 1.00 91.62 122 GLU A O 1
ATOM 944 N N . LEU A 1 123 ? 13.622 3.344 -11.509 1.00 89.69 123 LEU A N 1
ATOM 945 C CA . LEU A 1 123 ? 14.426 2.125 -11.459 1.00 89.69 123 LEU A CA 1
ATOM 946 C C . LEU A 1 123 ? 15.910 2.518 -11.388 1.00 89.69 123 LEU A C 1
ATOM 948 O O . LEU A 1 123 ? 16.429 3.149 -12.309 1.00 89.69 123 LEU A O 1
ATOM 952 N N . VAL A 1 124 ? 16.584 2.168 -10.294 1.00 88.12 124 VAL A N 1
ATOM 953 C CA . VAL A 1 124 ? 18.000 2.494 -10.052 1.00 88.12 124 VAL A CA 1
ATOM 954 C C . VAL A 1 124 ? 18.903 1.373 -10.531 1.00 88.12 124 VAL A C 1
ATOM 956 O O . VAL A 1 124 ? 19.879 1.607 -11.241 1.00 88.12 124 VAL A O 1
ATOM 959 N N . GLU A 1 125 ? 18.584 0.157 -10.115 1.00 83.44 125 GLU A N 1
ATOM 960 C CA . GLU A 1 125 ? 19.358 -1.035 -10.414 1.00 83.44 125 GLU A CA 1
ATOM 961 C C . GLU A 1 125 ? 18.405 -2.212 -10.559 1.00 83.44 125 GLU A C 1
ATOM 963 O O . GLU A 1 125 ? 17.336 -2.260 -9.950 1.00 83.44 125 GLU A O 1
ATOM 968 N N . LYS A 1 126 ? 18.803 -3.170 -11.385 1.00 76.44 126 LYS A N 1
ATOM 969 C CA . LYS A 1 126 ? 18.140 -4.454 -11.482 1.00 76.44 126 LYS A CA 1
ATOM 970 C C . LYS A 1 126 ? 19.199 -5.542 -11.538 1.00 76.44 126 LYS A C 1
ATOM 972 O O . LYS A 1 126 ? 20.121 -5.460 -12.349 1.00 76.44 126 LYS A O 1
ATOM 977 N N . ASN A 1 127 ? 19.020 -6.572 -10.726 1.00 77.38 127 ASN A N 1
ATOM 978 C CA . ASN A 1 127 ? 19.730 -7.838 -10.856 1.00 77.38 127 ASN A CA 1
ATOM 979 C C . ASN A 1 127 ? 18.732 -8.956 -11.228 1.00 77.38 127 ASN A C 1
ATOM 981 O O . ASN A 1 127 ? 17.589 -8.672 -11.594 1.00 77.38 127 ASN A O 1
ATOM 985 N N . ASP A 1 128 ? 19.172 -10.216 -11.238 1.00 70.38 128 ASP A N 1
ATOM 986 C CA . ASP A 1 128 ? 18.366 -11.322 -11.778 1.00 70.38 128 ASP A CA 1
ATOM 987 C C . ASP A 1 128 ? 17.014 -11.497 -11.065 1.00 70.38 128 ASP A C 1
ATOM 989 O O . ASP A 1 128 ? 16.057 -11.921 -11.712 1.00 70.38 128 ASP A O 1
ATOM 993 N N . ASN A 1 129 ? 16.921 -11.115 -9.783 1.00 73.56 129 ASN A N 1
ATOM 994 C CA . ASN A 1 129 ? 15.729 -11.333 -8.958 1.00 73.56 129 ASN A CA 1
ATOM 995 C C . ASN A 1 129 ? 15.233 -10.088 -8.206 1.00 73.56 129 ASN A C 1
ATOM 997 O O . ASN A 1 129 ? 14.122 -10.129 -7.708 1.00 73.56 129 ASN A O 1
ATOM 1001 N N . ILE A 1 130 ? 16.013 -9.005 -8.119 1.00 79.50 130 ILE A N 1
ATOM 1002 C CA . ILE A 1 130 ? 15.688 -7.817 -7.318 1.00 79.50 130 ILE A CA 1
ATOM 1003 C C . ILE A 1 130 ? 15.703 -6.570 -8.206 1.00 79.50 130 ILE A C 1
ATOM 1005 O O . ILE A 1 130 ? 16.635 -6.348 -8.991 1.00 79.50 130 ILE A O 1
ATOM 1009 N N . GLN A 1 131 ? 14.688 -5.721 -8.054 1.00 81.69 131 GLN A N 1
ATOM 1010 C CA . GLN A 1 131 ? 14.682 -4.352 -8.572 1.00 81.69 131 GLN A CA 1
ATOM 1011 C C . GLN A 1 131 ? 14.900 -3.364 -7.426 1.00 81.69 131 GLN A C 1
ATOM 1013 O O . GLN A 1 131 ? 14.142 -3.366 -6.464 1.00 81.69 131 GLN A O 1
ATOM 1018 N N . HIS A 1 132 ? 15.905 -2.496 -7.544 1.00 87.56 132 HIS A N 1
ATOM 1019 C CA . HIS A 1 132 ? 16.095 -1.353 -6.652 1.00 87.56 132 HIS A CA 1
ATOM 1020 C C . HIS A 1 132 ? 15.400 -0.137 -7.256 1.00 87.56 132 HIS A C 1
ATOM 1022 O O . HIS A 1 132 ? 15.755 0.330 -8.343 1.00 87.56 132 HIS A O 1
ATOM 1028 N N . ILE A 1 133 ? 14.416 0.389 -6.542 1.00 89.31 133 ILE A N 1
ATOM 1029 C CA . ILE A 1 133 ? 13.546 1.474 -6.970 1.00 89.31 133 ILE A CA 1
ATOM 1030 C C . ILE A 1 133 ? 13.696 2.635 -5.996 1.00 89.31 133 ILE A C 1
ATOM 1032 O O . ILE A 1 133 ? 13.702 2.453 -4.785 1.00 89.31 133 ILE A O 1
ATOM 1036 N N . LYS A 1 134 ? 13.783 3.856 -6.516 1.00 91.25 134 LYS A N 1
ATOM 1037 C CA . LYS A 1 134 ? 13.700 5.080 -5.721 1.00 91.25 134 LYS A CA 1
ATOM 1038 C C . LYS A 1 134 ? 12.360 5.749 -5.927 1.00 91.25 134 LYS A C 1
ATOM 1040 O O . LYS A 1 134 ? 11.968 6.014 -7.059 1.00 91.25 134 LYS A O 1
ATOM 1045 N N . VAL A 1 135 ? 11.695 6.082 -4.830 1.00 90.44 135 VAL A N 1
ATOM 1046 C CA . VAL A 1 135 ? 10.433 6.817 -4.832 1.00 90.44 135 VAL A CA 1
ATOM 1047 C C . VAL A 1 135 ? 10.636 8.152 -4.138 1.00 90.44 135 VAL A C 1
ATOM 1049 O O . VAL A 1 135 ? 11.019 8.201 -2.973 1.00 90.44 135 VAL A O 1
ATOM 1052 N N . THR A 1 136 ? 10.382 9.251 -4.842 1.00 91.19 136 THR A N 1
ATOM 1053 C CA . THR A 1 136 ? 10.322 10.582 -4.231 1.00 91.19 136 THR A CA 1
ATOM 1054 C C . THR A 1 136 ? 8.909 10.832 -3.732 1.00 91.19 136 THR A C 1
ATOM 1056 O O . THR A 1 136 ? 7.974 10.938 -4.527 1.00 91.19 136 THR A O 1
ATOM 1059 N N . VAL A 1 137 ? 8.771 10.959 -2.418 1.00 89.69 137 V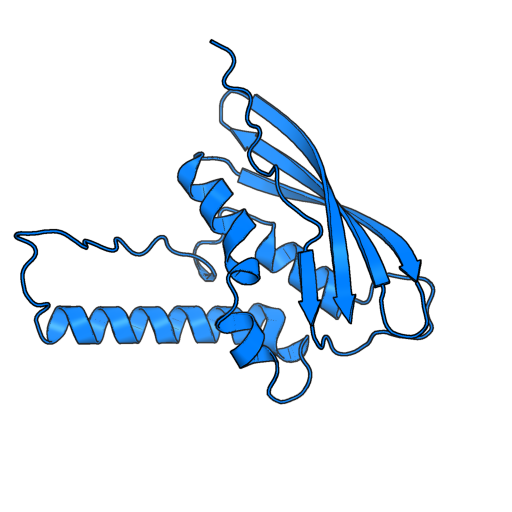AL A N 1
ATOM 1060 C CA . VAL A 1 137 ? 7.520 11.209 -1.707 1.00 89.69 137 VAL A CA 1
ATOM 1061 C C . VAL A 1 137 ? 7.477 12.668 -1.283 1.00 89.69 137 VAL A C 1
ATOM 1063 O O . VAL A 1 137 ? 8.409 13.172 -0.666 1.00 89.69 137 VAL A O 1
ATOM 1066 N N . GLN A 1 138 ? 6.390 13.356 -1.604 1.00 90.81 138 GLN A N 1
ATOM 1067 C CA . GLN A 1 138 ? 6.096 14.685 -1.081 1.00 90.81 138 GLN A CA 1
ATOM 1068 C C . GLN A 1 138 ? 5.199 14.545 0.139 1.00 90.81 138 GLN A C 1
ATOM 1070 O O . GLN A 1 138 ? 4.069 14.099 -0.018 1.00 90.81 138 GLN A O 1
ATOM 1075 N N . ALA A 1 139 ? 5.669 14.994 1.299 1.00 88.38 139 ALA A N 1
ATOM 1076 C CA . ALA A 1 139 ? 4.854 15.198 2.488 1.00 88.38 139 ALA A CA 1
ATOM 1077 C C . ALA A 1 139 ? 4.448 16.676 2.605 1.00 88.38 139 ALA A C 1
ATOM 1079 O O . ALA A 1 139 ? 5.263 17.577 2.366 1.00 88.38 139 ALA A O 1
ATOM 1080 N N . GLU A 1 140 ? 3.193 16.927 2.963 1.00 88.19 140 GLU A N 1
ATOM 1081 C CA . GLU A 1 140 ? 2.613 18.264 3.099 1.00 88.19 140 GLU A CA 1
ATOM 1082 C C . GLU A 1 140 ? 1.700 18.341 4.330 1.00 88.19 140 GLU A C 1
ATOM 1084 O O . GLU A 1 140 ? 0.900 17.448 4.586 1.00 88.19 140 GLU A O 1
ATOM 1089 N N . THR A 1 141 ? 1.836 19.409 5.109 1.00 86.12 141 THR A N 1
ATOM 1090 C CA . THR A 1 141 ? 0.914 19.814 6.180 1.00 86.12 141 THR A CA 1
ATOM 1091 C C . THR A 1 141 ? 0.423 21.234 5.887 1.00 86.12 141 THR A C 1
ATOM 1093 O O . THR A 1 141 ? 0.852 21.851 4.911 1.00 86.12 141 THR A O 1
ATOM 1096 N N . SER A 1 142 ? -0.432 21.808 6.740 1.00 82.81 142 SER A N 1
ATOM 1097 C CA . SER A 1 142 ? -0.890 23.200 6.572 1.00 82.81 142 SER A CA 1
ATOM 1098 C C . SER A 1 142 ? 0.251 24.226 6.523 1.00 82.81 142 SER A C 1
ATOM 1100 O O . SER A 1 142 ? 0.113 25.272 5.891 1.00 82.81 142 SER A O 1
ATOM 1102 N N . ASP A 1 143 ? 1.374 23.924 7.179 1.00 81.94 143 ASP A N 1
ATOM 1103 C CA . ASP A 1 143 ? 2.450 24.883 7.443 1.00 81.94 143 ASP A CA 1
ATOM 1104 C C . ASP A 1 143 ? 3.768 24.505 6.748 1.00 81.94 143 ASP A C 1
ATOM 1106 O O . ASP A 1 143 ? 4.752 25.250 6.824 1.00 81.94 143 ASP A O 1
ATOM 1110 N N . TYR A 1 144 ? 3.838 23.325 6.125 1.00 78.12 144 TYR A N 1
ATOM 1111 C CA . TYR A 1 144 ? 5.098 22.742 5.682 1.00 78.12 144 TYR A CA 1
ATOM 1112 C C . TYR A 1 144 ? 4.947 21.816 4.478 1.00 78.12 144 TYR A C 1
ATOM 1114 O O . TYR A 1 144 ? 3.966 21.095 4.350 1.00 78.12 144 TYR A O 1
ATOM 1122 N N . LYS A 1 145 ? 5.969 21.798 3.620 1.00 85.00 145 LYS A N 1
ATOM 1123 C CA . LYS A 1 145 ? 6.039 20.945 2.436 1.00 85.00 145 LYS A CA 1
ATOM 1124 C C . LYS A 1 145 ? 7.479 20.494 2.210 1.00 85.00 145 LYS A C 1
ATOM 1126 O O . LYS A 1 145 ? 8.358 21.330 2.015 1.00 85.00 145 LYS A O 1
ATOM 1131 N N . GLU A 1 146 ? 7.716 19.186 2.212 1.00 85.25 146 GLU A N 1
ATOM 1132 C CA . GLU A 1 146 ? 9.042 18.583 2.015 1.00 85.25 146 GLU A CA 1
ATOM 1133 C C . GLU A 1 146 ? 8.965 17.320 1.168 1.00 85.25 146 GLU A C 1
ATOM 1135 O O . GLU A 1 146 ? 8.038 16.524 1.302 1.00 85.25 146 GLU A O 1
ATOM 1140 N N . ALA A 1 147 ? 9.933 17.166 0.267 1.00 86.56 147 ALA A N 1
ATOM 1141 C CA . ALA A 1 147 ? 10.077 15.974 -0.546 1.00 86.56 147 ALA A CA 1
ATOM 1142 C C . ALA A 1 147 ? 11.268 15.152 -0.049 1.00 86.56 147 ALA A C 1
ATOM 1144 O O . ALA A 1 147 ? 12.346 15.699 0.184 1.00 86.56 147 ALA A O 1
ATOM 1145 N N . GLU A 1 148 ? 11.081 13.844 0.064 1.00 85.12 148 GLU A N 1
ATOM 1146 C CA . GLU A 1 148 ? 12.107 12.896 0.479 1.00 85.12 148 GLU A CA 1
ATOM 1147 C C . GLU A 1 148 ? 12.147 11.717 -0.496 1.00 85.12 148 GLU A C 1
ATOM 1149 O O . GLU A 1 148 ? 11.108 11.248 -0.954 1.00 85.12 148 GLU A O 1
ATOM 1154 N N . THR A 1 149 ? 13.342 11.227 -0.825 1.00 86.69 149 THR A N 1
ATOM 1155 C CA . THR A 1 149 ? 13.504 10.026 -1.656 1.00 86.69 149 THR A CA 1
ATOM 1156 C C . THR A 1 149 ? 13.732 8.802 -0.778 1.00 86.69 149 THR A C 1
ATOM 1158 O O . THR A 1 149 ? 14.501 8.859 0.184 1.00 86.69 149 THR A O 1
ATOM 1161 N N . LYS A 1 150 ? 13.060 7.701 -1.118 1.00 85.62 150 LYS A N 1
ATOM 1162 C CA . LYS A 1 150 ? 13.086 6.420 -0.410 1.00 85.62 150 LYS A CA 1
ATOM 1163 C C . LYS A 1 150 ? 13.457 5.287 -1.344 1.00 85.62 150 LYS A C 1
ATOM 1165 O O . LYS A 1 150 ? 13.010 5.275 -2.486 1.00 85.62 150 LYS A O 1
ATOM 1170 N N . ASP A 1 151 ? 14.257 4.360 -0.839 1.00 85.62 151 ASP A N 1
ATOM 1171 C CA . ASP A 1 151 ? 14.649 3.154 -1.554 1.00 85.62 151 ASP A CA 1
ATOM 1172 C C . ASP A 1 151 ? 13.650 2.023 -1.257 1.00 85.62 151 ASP A C 1
ATOM 1174 O O . ASP A 1 151 ? 13.266 1.784 -0.109 1.00 85.62 151 ASP A O 1
ATOM 1178 N N . PHE A 1 152 ? 13.230 1.341 -2.313 1.00 84.69 152 PHE A N 1
ATOM 1179 C CA . PHE A 1 152 ? 12.371 0.168 -2.315 1.00 84.69 152 PHE A CA 1
ATOM 1180 C C . PHE A 1 152 ? 13.084 -0.943 -3.078 1.00 84.69 152 PHE A C 1
ATOM 1182 O O . PHE A 1 152 ? 13.723 -0.696 -4.099 1.00 84.69 152 PHE A O 1
ATOM 1189 N N . GLU A 1 153 ? 12.953 -2.164 -2.596 1.00 83.88 153 GLU A N 1
ATOM 1190 C CA . GLU A 1 153 ? 13.436 -3.372 -3.242 1.00 83.88 153 GLU A CA 1
ATOM 1191 C C . GLU A 1 153 ? 12.232 -4.263 -3.529 1.00 83.88 153 GLU A C 1
ATOM 1193 O O . GLU A 1 153 ? 11.358 -4.426 -2.675 1.00 83.88 153 GLU A O 1
ATOM 1198 N N . THR A 1 154 ? 12.154 -4.818 -4.734 1.00 80.12 154 THR A N 1
ATOM 1199 C CA . THR A 1 154 ? 11.088 -5.763 -5.084 1.00 80.12 154 THR A CA 1
ATOM 1200 C C . THR A 1 154 ? 11.663 -7.051 -5.642 1.00 80.12 154 THR A C 1
ATOM 1202 O O . THR A 1 154 ? 12.534 -6.984 -6.514 1.00 80.12 154 THR A O 1
ATOM 1205 N N . GLU A 1 155 ? 11.140 -8.183 -5.166 1.00 71.56 155 GLU A N 1
ATOM 1206 C CA . GLU A 1 155 ? 11.461 -9.549 -5.620 1.00 71.56 155 GLU A CA 1
ATOM 1207 C C . GLU A 1 155 ? 10.301 -10.197 -6.385 1.00 71.56 155 GLU A C 1
ATOM 1209 O O . GLU A 1 155 ? 9.162 -10.183 -5.859 1.00 71.56 155 GLU A O 1
#

Radius of gyration: 17.34 Å; Cα contacts (8 Å, |Δi|>4): 223; chains: 1; bounding box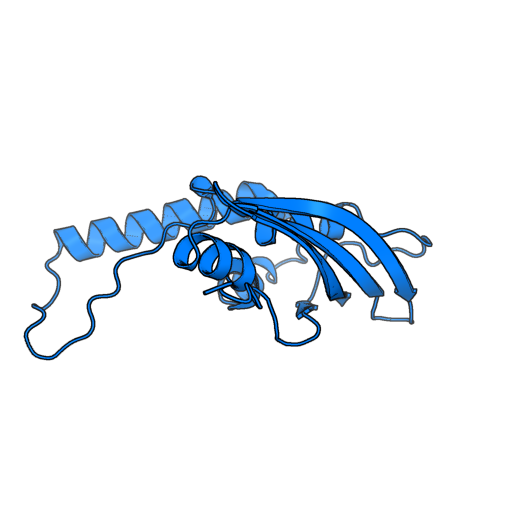: 41×42×52 Å

Solvent-accessible surface area (backbone atoms only — not comparable to full-atom values): 9064 Å² total; per-residue (Å²): 129,87,76,78,78,69,73,73,87,72,76,70,46,78,46,74,42,49,50,58,90,55,97,58,100,61,73,36,69,38,57,53,52,41,52,46,66,29,44,34,22,86,39,67,69,69,51,71,91,72,86,78,83,81,57,96,85,59,76,83,78,50,72,66,58,49,51,52,50,54,49,51,52,52,50,33,50,49,42,43,41,76,71,43,35,86,24,32,38,93,80,35,44,66,55,48,73,72,38,66,74,54,44,47,48,40,52,46,24,59,80,66,65,30,36,29,38,78,75,44,79,41,72,76,49,72,60,100,64,42,38,36,31,38,37,32,36,36,41,35,45,102,89,48,77,50,73,48,77,44,50,34,35,40,62

Foldseek 3Di:
DPPPCPLDPDDAAEAEAFPDPDPDQDDDPLNVLLCQQQAFPPPCQQDDPDPPPDDDPDDDDDPVRVVVVVVSLVSNLVSQCVRRVNGGDPPCSVVVSPDPSSCSNNVSCVVVVKGKGWDDKHFDDDDPFKTWIKTWMWIDDPVDIDIDIHIYIYD

Secondary structure (DSSP, 8-state):
------TT-S--EEE--BTT--SSSS--HHHHHHHHHHH-B--TTT--------STTPPPPPHHHHHHHHHHHHHHHHHHHHHHGGGB-TTTHHHHHTSSTTTHHHHHHHHTT-EEEEEEEEEEEE-SS-EEEEEEEEEE-SS-EEEEEEEEEE-

Sequence (155 aa):
MKRNIRIIVMGAFVINALIGCSKQNEVPDSTTKLLHAIVESPNEELYHAQPTEIGIGTGVPDEEEIDATQKAVEEEKNAWDETVGDCFAKGMFDTFLNSQERIYFLGASDVNGCQTSVKKIELVEKNDNIQHIKVTVQAETSDYKEAETKDFETE

Nearest PDB structures (foldseek):
  3zg5-assembly2_B  TM=4.741E-01  e=2.456E-01  Staphylococcus aureus subsp. aureus Mu50
  7pkw-assembly1_A  TM=4.993E-01  e=3.996E-01  Streptococcus thermophilus
  2nlk-assembly1_A  TM=6.048E-01  e=6.501E-01  Homo sapiens
  6j6u-assembly1_B  TM=6.110E-01  e=1.944E+00  Rattus norvegicus

Mean predicted aligned error: 7.75 Å